Protein AF-A0AAV0HPE0-F1 (afdb_monomer)

Organism: NCBI:txid586396

Structure (mmCIF, N/CA/C/O backbone):
data_AF-A0AAV0HPE0-F1
#
_entry.id   AF-A0AAV0HPE0-F1
#
loop_
_atom_site.group_PDB
_atom_site.id
_atom_site.type_symbol
_atom_site.label_atom_id
_atom_site.label_alt_id
_atom_site.label_comp_id
_atom_site.label_asym_id
_atom_site.label_entity_id
_atom_site.label_seq_id
_atom_site.pdbx_PDB_ins_code
_atom_site.Cartn_x
_atom_site.Cartn_y
_atom_site.Cartn_z
_atom_site.occupancy
_atom_site.B_iso_or_equiv
_atom_site.auth_seq_id
_atom_site.auth_comp_id
_atom_site.auth_asym_id
_atom_site.auth_atom_id
_atom_site.pdbx_PDB_model_num
ATOM 1 N N . MET A 1 1 ? -5.221 1.339 -0.669 1.00 90.38 1 MET A N 1
ATOM 2 C CA . MET A 1 1 ? -6.546 0.698 -0.777 1.00 90.38 1 MET A CA 1
ATOM 3 C C . MET A 1 1 ? -6.687 -0.414 0.245 1.00 90.38 1 MET A C 1
ATOM 5 O O . MET A 1 1 ? -7.510 -0.239 1.117 1.00 90.38 1 MET A O 1
ATOM 9 N N . GLN A 1 2 ? -5.831 -1.441 0.242 1.00 93.94 2 GLN A N 1
ATOM 10 C CA . GLN A 1 2 ? -5.916 -2.566 1.194 1.00 93.94 2 GLN A CA 1
ATOM 11 C C . GLN A 1 2 ? -6.080 -2.185 2.677 1.00 93.94 2 GLN A C 1
ATOM 13 O O . GLN A 1 2 ? -6.946 -2.733 3.347 1.00 93.94 2 GLN A O 1
ATOM 18 N N . LEU A 1 3 ? -5.309 -1.205 3.166 1.00 92.88 3 LEU A N 1
ATOM 19 C CA . LEU A 1 3 ? -5.425 -0.709 4.545 1.00 92.88 3 LEU A CA 1
ATOM 20 C C . LEU A 1 3 ? -6.810 -0.126 4.851 1.00 92.88 3 LEU A C 1
ATOM 22 O O . LEU A 1 3 ? -7.419 -0.457 5.859 1.00 92.88 3 LEU A O 1
ATOM 26 N N . ILE A 1 4 ? -7.307 0.748 3.972 1.00 93.38 4 ILE A N 1
ATOM 27 C CA . ILE A 1 4 ? -8.572 1.461 4.193 1.00 93.38 4 ILE A CA 1
ATOM 28 C C . ILE A 1 4 ? -9.787 0.560 3.963 1.00 93.38 4 ILE A C 1
ATOM 30 O O . ILE A 1 4 ? -10.824 0.766 4.576 1.00 93.38 4 ILE A O 1
ATOM 34 N N . SER A 1 5 ? -9.654 -0.449 3.102 1.00 94.69 5 SER A N 1
ATOM 35 C CA . SER A 1 5 ? -10.712 -1.410 2.796 1.00 94.69 5 SER A CA 1
ATOM 36 C C . SER A 1 5 ? -10.720 -2.614 3.738 1.00 94.69 5 SER A C 1
ATOM 38 O O . SER A 1 5 ? -11.340 -3.609 3.406 1.00 94.69 5 SER A O 1
ATOM 40 N N . ASN A 1 6 ? -9.945 -2.593 4.827 1.00 94.31 6 ASN A N 1
ATOM 41 C CA . ASN A 1 6 ? -9.832 -3.708 5.770 1.00 94.31 6 ASN A CA 1
ATOM 42 C C . ASN A 1 6 ? -9.635 -5.085 5.097 1.00 94.31 6 ASN A C 1
ATOM 44 O O . ASN A 1 6 ? -10.418 -5.997 5.315 1.00 94.31 6 ASN A O 1
ATOM 48 N N . GLU A 1 7 ? -8.624 -5.229 4.231 1.00 92.00 7 GLU A N 1
ATOM 49 C CA . GLU A 1 7 ? -8.347 -6.472 3.477 1.00 92.00 7 GLU A CA 1
ATOM 50 C C . GLU A 1 7 ? -9.329 -6.866 2.356 1.00 92.00 7 GLU A C 1
ATOM 52 O O . GLU A 1 7 ? -9.017 -7.805 1.619 1.00 92.00 7 GLU A O 1
ATOM 57 N N . GLU A 1 8 ? -10.433 -6.142 2.130 1.00 92.00 8 GLU A N 1
ATOM 58 C CA . GLU A 1 8 ? -11.341 -6.439 1.005 1.00 92.00 8 GLU A CA 1
ATOM 59 C C . GLU A 1 8 ? -10.647 -6.301 -0.359 1.00 92.00 8 GLU A C 1
ATOM 61 O O . GLU A 1 8 ? -10.796 -7.145 -1.243 1.00 92.00 8 GLU A O 1
ATOM 66 N N . PHE A 1 9 ? -9.826 -5.261 -0.528 1.00 93.50 9 PHE A N 1
ATOM 67 C CA . PHE A 1 9 ? -8.949 -5.128 -1.685 1.00 93.50 9 PHE A CA 1
ATOM 68 C C . PHE A 1 9 ? -7.537 -5.588 -1.351 1.00 93.50 9 PHE A C 1
ATOM 70 O O . PHE A 1 9 ? -6.872 -5.014 -0.492 1.00 93.50 9 PHE A O 1
ATOM 77 N N . LYS A 1 10 ? -7.023 -6.559 -2.105 1.00 90.12 10 LYS A N 1
ATOM 78 C CA . LYS A 1 10 ? -5.641 -7.033 -1.974 1.00 90.12 10 LYS A CA 1
ATOM 79 C C . LYS A 1 10 ? -4.711 -6.259 -2.907 1.00 90.12 10 LYS A C 1
ATOM 81 O O . LYS A 1 10 ? -4.959 -6.148 -4.106 1.00 90.12 10 LYS A O 1
ATOM 86 N N . SER A 1 11 ? -3.615 -5.734 -2.367 1.00 89.62 11 SER A N 1
ATOM 87 C CA . SER A 1 11 ? -2.552 -5.105 -3.150 1.00 89.62 11 SER A CA 1
ATOM 88 C C . SER A 1 11 ? -1.621 -6.176 -3.712 1.00 89.62 11 SER A C 1
ATOM 90 O O . SER A 1 11 ? -0.807 -6.748 -2.991 1.00 89.62 11 SER A O 1
ATOM 92 N N . SER A 1 12 ? -1.710 -6.437 -5.013 1.00 87.06 12 SER A N 1
ATOM 93 C CA . SER A 1 12 ? -0.896 -7.466 -5.663 1.00 87.06 12 SER A CA 1
ATOM 94 C C . SER A 1 12 ? 0.551 -7.021 -5.892 1.00 87.06 12 SER A C 1
ATOM 96 O O . SER A 1 12 ? 0.825 -5.900 -6.336 1.00 87.06 12 SER A O 1
ATOM 98 N N . GLN A 1 13 ? 1.488 -7.941 -5.660 1.00 86.38 13 GLN A N 1
ATOM 99 C CA . GLN A 1 13 ? 2.871 -7.770 -6.093 1.00 86.38 13 GLN A CA 1
ATOM 100 C C . GLN A 1 13 ? 2.956 -7.912 -7.615 1.00 86.38 13 GLN A C 1
ATOM 102 O O . GLN A 1 13 ? 2.378 -8.822 -8.204 1.00 86.38 13 GLN A O 1
ATOM 107 N N . HIS A 1 14 ? 3.692 -7.012 -8.259 1.00 87.00 14 HIS A N 1
ATOM 108 C CA . HIS A 1 14 ? 3.920 -7.045 -9.698 1.00 87.00 14 HIS A CA 1
ATOM 109 C C . HIS A 1 14 ? 5.401 -6.818 -9.992 1.00 87.00 14 HIS A C 1
ATOM 111 O O . HIS A 1 14 ? 6.074 -6.032 -9.328 1.00 87.00 14 HIS A O 1
ATOM 117 N N . ARG A 1 15 ? 5.914 -7.511 -11.012 1.00 88.81 15 ARG A N 1
ATOM 118 C CA . ARG A 1 15 ? 7.293 -7.382 -11.488 1.00 88.81 15 ARG A CA 1
ATOM 119 C C . ARG A 1 15 ? 7.302 -7.287 -13.004 1.00 88.81 15 ARG A C 1
ATOM 121 O O . ARG A 1 15 ? 6.573 -8.005 -13.686 1.00 88.81 15 ARG A O 1
ATOM 128 N N . VAL A 1 16 ? 8.175 -6.440 -13.534 1.00 90.00 16 VAL A N 1
ATOM 129 C CA . VAL A 1 16 ? 8.466 -6.394 -14.966 1.00 90.00 16 VAL A CA 1
ATOM 130 C C . VAL A 1 16 ? 9.650 -7.305 -15.256 1.00 90.00 16 VAL A C 1
ATOM 132 O O . VAL A 1 16 ? 10.745 -7.088 -14.749 1.00 90.00 16 VAL A O 1
ATOM 135 N N . VAL A 1 17 ? 9.422 -8.331 -16.075 1.00 91.12 17 VAL A N 1
ATOM 136 C CA . VAL A 1 17 ? 10.504 -9.161 -16.613 1.00 91.12 17 VAL A CA 1
ATOM 137 C C . VAL A 1 17 ? 11.128 -8.423 -17.806 1.00 91.12 17 VAL A C 1
ATOM 139 O O . VAL A 1 17 ? 10.380 -8.002 -18.701 1.00 91.12 17 VAL A O 1
ATOM 142 N N . PRO A 1 18 ? 12.458 -8.218 -17.825 1.00 89.56 18 PRO A N 1
ATOM 143 C CA . PRO A 1 18 ? 13.131 -7.573 -18.944 1.00 89.56 18 PRO A CA 1
ATOM 144 C C . PRO A 1 18 ? 13.086 -8.467 -20.189 1.00 89.56 18 PRO A C 1
ATOM 146 O O . PRO A 1 18 ? 13.143 -9.692 -20.094 1.00 89.56 18 PRO A O 1
ATOM 149 N N . LYS A 1 19 ? 12.988 -7.850 -21.371 1.00 89.75 19 LYS A N 1
ATOM 150 C CA . LYS A 1 19 ? 13.161 -8.561 -22.644 1.00 89.75 19 LYS A CA 1
ATOM 151 C C . LYS A 1 19 ? 14.649 -8.677 -22.967 1.00 89.75 19 LYS A C 1
ATOM 153 O O . LYS A 1 19 ? 15.402 -7.744 -22.709 1.00 89.75 19 LYS A O 1
ATOM 158 N N . SER A 1 20 ? 15.051 -9.795 -23.569 1.00 90.75 20 SER A N 1
ATOM 159 C CA . SER A 1 20 ? 16.415 -9.992 -24.077 1.00 90.75 20 SER A CA 1
ATOM 160 C C . SER A 1 20 ? 16.698 -9.192 -25.353 1.00 90.75 20 SER A C 1
ATOM 162 O O . SER A 1 20 ? 17.850 -8.881 -25.632 1.00 90.75 20 SER A O 1
ATOM 164 N N . ILE A 1 21 ? 15.660 -8.852 -26.127 1.00 93.75 21 ILE A N 1
ATOM 165 C CA . ILE A 1 21 ? 15.763 -8.133 -27.402 1.00 93.75 21 ILE A CA 1
ATOM 166 C C . ILE A 1 21 ? 14.684 -7.043 -27.464 1.00 93.75 21 ILE A C 1
ATOM 168 O O . ILE A 1 21 ? 13.499 -7.320 -27.258 1.00 93.75 21 ILE A O 1
ATOM 172 N N . GLY A 1 22 ? 15.101 -5.822 -27.811 1.00 92.38 22 GLY A N 1
ATOM 173 C CA . GLY A 1 22 ? 14.228 -4.679 -28.097 1.00 92.38 22 GLY A CA 1
ATOM 174 C C . GLY A 1 22 ? 13.670 -3.954 -26.858 1.00 92.38 22 GLY A C 1
ATOM 175 O O . GLY A 1 22 ? 13.519 -4.554 -25.790 1.00 92.38 22 GLY A O 1
ATOM 176 N N . PRO A 1 23 ? 13.345 -2.650 -26.973 1.00 92.62 23 PRO A N 1
ATOM 177 C CA . PRO A 1 23 ? 12.828 -1.867 -25.855 1.00 92.62 23 PRO A CA 1
ATOM 178 C C . PRO A 1 23 ? 11.379 -2.241 -25.500 1.00 92.62 23 PRO A C 1
ATOM 180 O O . PRO A 1 23 ? 10.565 -2.578 -26.363 1.00 92.62 23 PRO A O 1
ATOM 183 N N . ARG A 1 24 ? 11.030 -2.120 -24.213 1.00 92.88 24 ARG A N 1
ATOM 184 C CA . ARG A 1 24 ? 9.644 -2.128 -23.719 1.00 92.88 24 ARG A CA 1
ATOM 185 C C . ARG A 1 24 ? 9.351 -0.772 -23.084 1.00 92.88 24 ARG A C 1
ATOM 187 O O . ARG A 1 24 ? 10.024 -0.396 -22.132 1.00 92.88 24 ARG A O 1
ATOM 194 N N . ILE A 1 25 ? 8.330 -0.078 -23.581 1.00 92.56 25 ILE A N 1
ATOM 195 C CA . ILE A 1 25 ? 7.877 1.210 -23.043 1.00 92.56 25 ILE A CA 1
ATOM 196 C C . ILE A 1 25 ? 6.510 1.001 -22.393 1.00 92.56 25 ILE A C 1
ATOM 198 O O . ILE A 1 25 ? 5.630 0.365 -22.972 1.00 92.56 25 ILE A O 1
ATOM 202 N N . SER A 1 26 ? 6.339 1.510 -21.177 1.00 93.50 26 SER A N 1
ATOM 203 C CA . SER A 1 26 ? 5.071 1.489 -20.446 1.00 93.50 26 SER A CA 1
ATOM 204 C C . SER A 1 26 ? 4.925 2.761 -19.624 1.00 93.50 26 SER A C 1
ATOM 206 O O . SER A 1 26 ? 5.912 3.248 -19.078 1.00 93.50 26 SER A O 1
ATOM 208 N N . ILE A 1 27 ? 3.695 3.255 -19.497 1.00 94.94 27 ILE A N 1
ATOM 209 C CA . ILE A 1 27 ? 3.353 4.418 -18.675 1.00 94.94 27 ILE A CA 1
ATOM 210 C C . ILE A 1 27 ? 2.438 3.932 -17.553 1.00 94.94 27 ILE A C 1
ATOM 212 O O . ILE A 1 27 ? 1.445 3.256 -17.814 1.00 94.94 27 ILE A O 1
ATOM 216 N N . ALA A 1 28 ? 2.780 4.265 -16.311 1.00 92.62 28 ALA A N 1
ATOM 217 C CA . ALA A 1 28 ? 1.952 3.990 -15.144 1.00 92.62 28 ALA A CA 1
ATOM 218 C C . ALA A 1 28 ? 1.405 5.304 -14.574 1.00 92.62 28 ALA A C 1
ATOM 220 O O . ALA A 1 28 ? 2.121 6.303 -14.510 1.00 92.62 28 ALA A O 1
ATOM 221 N N . CYS A 1 29 ? 0.146 5.289 -14.136 1.00 93.12 29 CYS A N 1
ATOM 222 C CA . CYS A 1 29 ? -0.488 6.396 -13.429 1.00 93.12 29 CYS A CA 1
ATOM 223 C C . CYS A 1 29 ? -0.823 5.947 -12.003 1.00 93.12 29 CYS A C 1
ATOM 225 O O . CYS A 1 29 ? -1.481 4.926 -11.813 1.00 93.12 29 CYS A O 1
ATOM 227 N N . PHE A 1 30 ? -0.366 6.702 -11.003 1.00 87.06 30 PHE A N 1
ATOM 228 C CA . PHE A 1 30 ? -0.594 6.394 -9.593 1.00 87.06 30 PHE A CA 1
ATOM 229 C C . PHE A 1 30 ? -1.526 7.432 -8.976 1.00 87.06 30 PHE A C 1
ATOM 231 O O . PHE A 1 30 ? -1.150 8.592 -8.805 1.00 87.06 30 PHE A O 1
ATOM 238 N N . LEU A 1 31 ? -2.728 7.004 -8.595 1.00 87.06 31 LEU A N 1
ATOM 239 C CA . LEU A 1 31 ? -3.695 7.852 -7.907 1.00 87.06 31 LEU A CA 1
ATOM 240 C C . LEU A 1 31 ? -3.436 7.800 -6.403 1.00 87.06 31 LEU A C 1
ATOM 242 O O . LEU A 1 31 ? -3.591 6.760 -5.763 1.00 87.06 31 LEU A O 1
ATOM 246 N N . ARG A 1 32 ? -3.018 8.932 -5.834 1.00 78.69 32 ARG A N 1
ATOM 247 C CA . ARG A 1 32 ? -2.832 9.087 -4.391 1.00 78.69 32 ARG A CA 1
ATOM 248 C C . ARG A 1 32 ? -3.394 10.435 -3.941 1.00 78.69 32 ARG A C 1
ATOM 250 O O . ARG A 1 32 ? -3.174 11.429 -4.625 1.00 78.69 32 ARG A O 1
ATOM 257 N N . PRO A 1 33 ? -4.028 10.512 -2.764 1.00 68.75 33 PRO A N 1
ATOM 258 C CA . PRO A 1 33 ? -4.546 11.762 -2.193 1.00 68.75 33 PRO A CA 1
ATOM 259 C C . PRO A 1 33 ? -3.445 12.722 -1.684 1.00 68.75 33 PRO 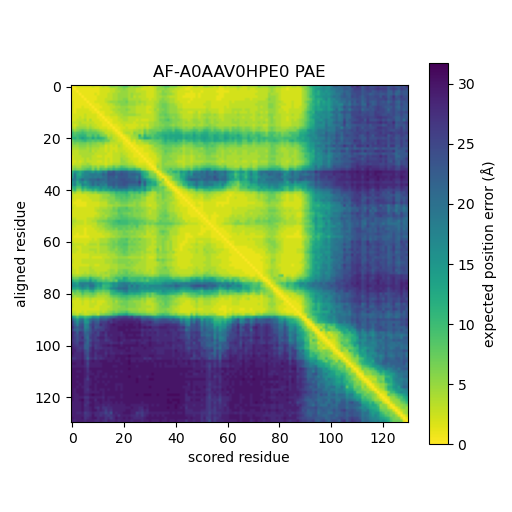A C 1
ATOM 261 O O . PRO A 1 33 ? -3.711 13.597 -0.868 1.00 68.75 33 PRO A O 1
ATOM 264 N N . GLN A 1 34 ? -2.184 12.548 -2.086 1.00 67.31 34 GLN A N 1
ATOM 265 C CA . GLN A 1 34 ? -1.033 13.208 -1.471 1.00 67.31 34 GLN A CA 1
ATOM 266 C C . GLN A 1 34 ? -0.790 14.617 -2.043 1.00 67.31 34 GLN A C 1
ATOM 268 O O . GLN A 1 34 ? -0.393 14.760 -3.196 1.00 67.31 34 GLN A O 1
ATOM 273 N N . ARG A 1 35 ? -0.913 15.639 -1.185 1.00 59.47 35 ARG A N 1
ATOM 274 C CA . ARG A 1 35 ? -0.158 16.901 -1.247 1.00 59.47 35 ARG A CA 1
ATOM 275 C C . ARG A 1 35 ? 0.508 17.098 0.119 1.00 59.47 35 ARG A C 1
ATOM 277 O O . ARG A 1 35 ? -0.177 17.289 1.119 1.00 59.47 35 ARG A O 1
ATOM 284 N N . LEU A 1 36 ? 1.832 16.951 0.195 1.00 62.09 36 LEU A N 1
ATOM 285 C CA . LEU A 1 36 ? 2.596 17.357 1.385 1.00 62.09 36 LEU A CA 1
ATOM 286 C C . LEU A 1 36 ? 2.926 18.853 1.226 1.00 62.09 36 LEU A C 1
ATOM 288 O O . LEU A 1 36 ? 3.291 19.235 0.113 1.00 62.09 36 LEU A O 1
ATOM 292 N N . PRO A 1 37 ? 2.802 19.698 2.272 1.00 60.41 37 PRO A N 1
ATOM 293 C CA . PRO A 1 37 ? 2.672 19.370 3.701 1.00 60.41 37 PRO A CA 1
ATOM 294 C C . PRO A 1 37 ? 1.232 19.226 4.233 1.00 60.41 37 PRO A C 1
ATOM 296 O O . PRO A 1 37 ? 1.043 18.760 5.357 1.00 60.41 37 PRO A O 1
ATOM 299 N N . GLU A 1 38 ? 0.232 19.581 3.429 1.00 62.62 38 GLU A N 1
ATOM 300 C CA . GLU A 1 38 ? -1.172 19.767 3.832 1.00 62.62 38 GLU A CA 1
ATOM 301 C C . GLU A 1 38 ? -1.831 18.505 4.420 1.00 62.62 38 GLU A C 1
ATOM 303 O O . GLU A 1 38 ? -2.576 18.584 5.391 1.00 62.62 38 GLU A O 1
ATOM 308 N N . ASN A 1 39 ? -1.481 17.319 3.911 1.00 62.22 39 ASN A N 1
ATOM 309 C CA . ASN A 1 39 ? -2.103 16.054 4.329 1.00 62.22 39 ASN A CA 1
ATOM 310 C C . ASN A 1 39 ? -1.287 15.265 5.370 1.00 62.22 39 ASN A C 1
ATOM 312 O O . ASN A 1 39 ? -1.520 14.071 5.552 1.00 62.22 39 ASN A O 1
ATOM 316 N N . SER A 1 40 ? -0.319 15.900 6.041 1.00 67.38 40 SER A N 1
ATOM 317 C CA . SER A 1 40 ? 0.536 15.237 7.043 1.00 67.38 40 SER A CA 1
ATOM 318 C C . SER A 1 40 ? -0.207 14.830 8.322 1.00 67.38 40 SER A C 1
ATOM 320 O O . SER A 1 40 ? 0.169 13.837 8.940 1.00 67.38 40 SER A O 1
ATOM 322 N N . SER A 1 41 ? -1.281 15.540 8.683 1.00 74.50 41 SER A N 1
ATOM 323 C CA . SER A 1 41 ? -2.149 15.225 9.827 1.00 74.50 41 SER A CA 1
ATOM 324 C C . SER A 1 41 ? -3.223 14.181 9.517 1.00 74.50 41 SER A C 1
ATOM 326 O O . SER A 1 41 ? -3.928 13.736 10.421 1.00 74.50 41 SER A O 1
ATOM 328 N N . ARG A 1 42 ? -3.384 13.786 8.246 1.00 83.69 42 ARG A N 1
ATOM 329 C CA . ARG A 1 42 ? -4.427 12.840 7.857 1.00 83.69 42 ARG A CA 1
ATOM 330 C C . ARG A 1 42 ? -4.077 11.447 8.367 1.00 83.69 42 ARG A C 1
ATOM 332 O O . ARG A 1 42 ? -3.030 10.900 8.025 1.00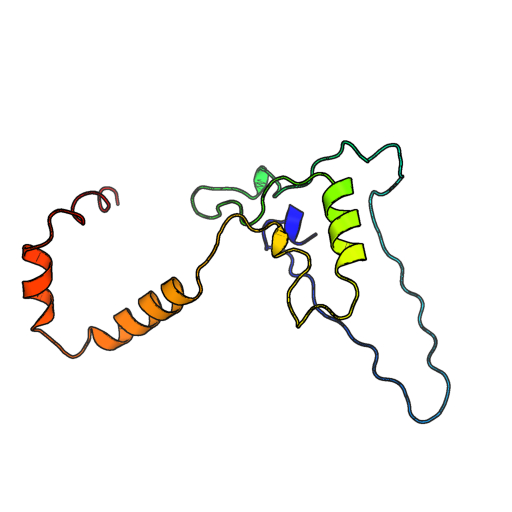 83.69 42 ARG A O 1
ATOM 339 N N . VAL A 1 43 ? -4.983 10.873 9.146 1.00 89.31 43 VAL A N 1
ATOM 340 C CA . VAL A 1 43 ? -4.885 9.509 9.668 1.00 89.31 43 VAL A CA 1
ATOM 341 C C . VAL A 1 43 ? -5.640 8.564 8.737 1.00 89.31 43 VAL A C 1
ATOM 343 O O . VAL A 1 43 ? -6.742 8.882 8.286 1.00 89.31 43 VAL A O 1
ATOM 346 N N . TYR A 1 44 ? -5.031 7.424 8.421 1.00 89.75 44 TYR A N 1
ATOM 347 C CA . TYR A 1 44 ? -5.655 6.317 7.704 1.00 89.75 44 TYR A CA 1
ATOM 348 C C . TYR A 1 44 ? -5.822 5.122 8.618 1.00 89.75 44 TYR A C 1
ATOM 350 O O . TYR A 1 44 ? -4.913 4.755 9.348 1.00 89.75 44 TYR A O 1
ATOM 358 N N . GLY A 1 45 ? -6.971 4.483 8.501 1.00 92.56 45 GLY A N 1
ATOM 359 C CA . GLY A 1 45 ? -7.285 3.206 9.111 1.00 92.56 45 GLY A CA 1
ATOM 360 C C . GLY A 1 45 ? -8.357 2.514 8.276 1.00 92.56 45 GLY A C 1
ATOM 361 O O . GLY A 1 45 ? -8.811 3.088 7.274 1.00 92.56 45 GLY A O 1
ATOM 362 N N . PRO A 1 46 ? -8.757 1.301 8.671 1.00 95.31 46 PRO A N 1
ATOM 363 C CA . PRO A 1 46 ? -9.934 0.646 8.124 1.00 95.31 46 PRO A CA 1
ATOM 364 C C . PRO A 1 46 ? -11.153 1.581 8.169 1.00 95.31 46 PRO A C 1
ATOM 366 O O . PRO A 1 46 ? -11.379 2.275 9.164 1.00 95.31 46 PRO A O 1
ATOM 369 N N . LEU A 1 47 ? -11.926 1.643 7.081 1.00 94.75 47 LEU A N 1
ATOM 370 C CA . LEU A 1 47 ? -13.167 2.416 7.055 1.00 94.75 47 LEU A CA 1
ATOM 371 C C . LEU A 1 47 ? -14.125 1.867 8.110 1.00 94.75 47 LEU A C 1
ATOM 373 O O . LEU A 1 47 ? -14.403 0.675 8.124 1.00 94.75 47 LEU A O 1
ATOM 377 N N . LYS A 1 48 ? -14.680 2.752 8.944 1.00 93.00 48 LYS A N 1
ATOM 378 C CA . LYS A 1 48 ? -15.601 2.372 10.028 1.00 93.00 48 LYS A CA 1
ATOM 379 C C . LYS A 1 48 ? -16.821 1.592 9.534 1.00 93.00 48 LYS A C 1
ATOM 381 O O . LYS A 1 48 ? -17.321 0.744 10.250 1.00 93.00 48 LYS A O 1
ATOM 386 N N . GLU A 1 49 ? -17.262 1.868 8.310 1.00 95.00 49 GLU A N 1
ATOM 387 C CA . GLU A 1 49 ? -18.383 1.189 7.648 1.00 95.00 49 GLU A CA 1
ATOM 388 C C . GLU A 1 49 ? -18.087 -0.279 7.295 1.00 95.00 49 GLU A C 1
ATOM 390 O O . GLU A 1 49 ? -19.016 -1.048 7.087 1.00 95.00 49 GLU A O 1
ATOM 395 N N . LEU A 1 50 ? -16.807 -0.664 7.228 1.00 93.25 50 LEU A N 1
ATOM 396 C CA . LEU A 1 50 ? -16.355 -2.021 6.904 1.00 93.25 50 LEU A CA 1
ATOM 397 C C . LEU A 1 50 ? -15.951 -2.824 8.150 1.00 93.25 50 LEU A C 1
ATOM 399 O O . LEU A 1 50 ? -15.522 -3.970 8.022 1.00 93.25 50 LEU A O 1
ATOM 403 N N . ILE A 1 51 ? -16.038 -2.225 9.342 1.00 93.00 51 ILE A N 1
ATOM 404 C CA . ILE A 1 51 ? -15.692 -2.869 10.611 1.00 93.00 51 ILE A CA 1
ATOM 405 C C . ILE A 1 51 ? -16.979 -3.370 11.273 1.00 93.00 51 ILE A C 1
ATOM 407 O O . ILE A 1 51 ? -17.917 -2.597 11.468 1.00 93.00 51 ILE A O 1
ATOM 411 N N . SER A 1 52 ? -16.996 -4.641 11.666 1.00 91.94 52 SER A N 1
ATOM 412 C CA . SER A 1 52 ? -18.058 -5.240 12.485 1.00 91.94 52 SER A CA 1
ATOM 413 C C . SER A 1 52 ? -17.466 -6.220 13.499 1.00 91.94 52 SER A C 1
ATOM 415 O O . SER A 1 52 ? -16.256 -6.456 13.501 1.00 91.94 52 SER A O 1
ATOM 417 N N . ASP A 1 53 ? -18.307 -6.803 14.353 1.00 89.25 53 ASP A N 1
ATOM 418 C CA . ASP A 1 53 ? -17.875 -7.833 15.304 1.00 89.25 53 ASP A CA 1
ATOM 419 C C . ASP A 1 53 ? -17.346 -9.086 14.574 1.00 89.25 53 ASP A C 1
ATOM 421 O O . ASP A 1 53 ? -16.396 -9.725 15.025 1.00 89.25 53 ASP A O 1
ATOM 425 N N . GLU A 1 54 ? -17.902 -9.396 13.401 1.00 89.56 54 GLU A N 1
ATOM 426 C CA . GLU A 1 54 ? -17.473 -10.494 12.528 1.00 89.56 54 GLU A CA 1
ATOM 427 C C . GLU A 1 54 ? -16.282 -10.120 11.630 1.00 89.56 54 GLU A C 1
ATOM 429 O O . GLU A 1 54 ? -15.546 -11.006 11.192 1.00 89.56 54 GLU A O 1
ATOM 434 N N . ASN A 1 55 ? -16.077 -8.826 11.354 1.00 87.31 55 ASN A N 1
ATOM 435 C CA . ASN A 1 55 ? -14.953 -8.308 10.571 1.00 87.31 55 ASN A CA 1
ATOM 436 C C . ASN A 1 55 ? -14.172 -7.243 11.361 1.00 87.31 55 ASN A C 1
ATOM 438 O O . ASN A 1 55 ? -14.302 -6.041 11.089 1.00 87.31 55 ASN A O 1
ATOM 442 N N . PRO A 1 56 ? -13.363 -7.658 12.353 1.00 91.44 56 PRO A N 1
ATOM 443 C CA . PRO A 1 56 ? -12.602 -6.729 13.173 1.00 91.44 56 PRO A CA 1
ATOM 444 C C . PRO A 1 56 ? -11.546 -5.975 12.344 1.00 91.44 56 PRO A C 1
ATOM 446 O O . PRO A 1 56 ? -11.147 -6.411 11.258 1.00 91.44 56 PRO A O 1
ATOM 449 N N . PRO A 1 57 ? -11.046 -4.831 12.841 1.00 93.00 57 PRO A N 1
ATOM 450 C CA . PRO A 1 57 ? -10.007 -4.085 12.147 1.00 93.00 57 PRO A CA 1
ATOM 451 C C . PRO A 1 57 ? -8.713 -4.904 12.072 1.00 93.00 57 PRO A C 1
ATOM 453 O O . PRO A 1 57 ? -8.183 -5.342 13.092 1.00 93.00 57 PRO A O 1
ATOM 456 N N . VAL A 1 58 ? -8.171 -5.067 10.864 1.00 93.75 58 VAL A N 1
ATOM 457 C CA . VAL A 1 58 ? -6.886 -5.747 10.622 1.00 93.75 58 VAL A CA 1
ATOM 458 C C . VAL A 1 58 ? -5.707 -4.793 10.821 1.00 93.75 58 VAL A C 1
ATOM 460 O O . VAL A 1 58 ? -4.626 -5.214 11.233 1.00 93.75 58 VAL A O 1
ATOM 463 N N . TYR A 1 59 ? -5.920 -3.497 10.583 1.00 94.00 59 TYR A N 1
ATOM 464 C CA . TYR A 1 59 ? -4.893 -2.457 10.628 1.00 94.00 59 TYR A CA 1
ATOM 465 C C . TYR A 1 59 ? -5.177 -1.399 11.692 1.00 94.00 59 TYR A C 1
ATOM 467 O O . TYR A 1 59 ? -6.327 -1.006 11.889 1.00 94.00 59 TYR A O 1
ATOM 475 N N . ARG A 1 60 ? -4.121 -0.888 12.338 1.00 93.00 60 ARG A N 1
ATOM 476 C CA . ARG A 1 60 ? -4.221 0.282 13.219 1.00 93.00 60 ARG A CA 1
ATOM 477 C C . ARG A 1 60 ? -4.388 1.564 12.418 1.00 93.00 60 ARG A C 1
ATOM 479 O O . ARG A 1 60 ? -3.865 1.710 11.310 1.00 93.00 60 ARG A O 1
ATOM 486 N N . GLU A 1 61 ? -5.031 2.537 13.045 1.00 93.56 61 GLU A N 1
ATOM 487 C CA . GLU A 1 61 ? -4.984 3.916 12.580 1.00 93.56 61 GLU A CA 1
ATOM 488 C C . GLU A 1 61 ? -3.536 4.430 12.578 1.00 93.56 61 GLU A C 1
ATOM 490 O O . GLU A 1 61 ? -2.801 4.286 13.553 1.00 93.56 61 GLU A O 1
ATOM 495 N N . THR A 1 62 ? -3.113 4.994 11.451 1.00 90.69 62 THR A N 1
ATOM 496 C CA . THR A 1 62 ? -1.731 5.391 11.173 1.00 90.69 62 THR A CA 1
ATOM 497 C C . THR A 1 62 ? -1.721 6.743 10.471 1.00 90.69 62 THR A C 1
ATOM 499 O O . THR A 1 62 ? -2.497 6.978 9.540 1.00 90.69 62 THR A O 1
ATOM 502 N N . ALA A 1 63 ? -0.824 7.646 10.866 1.00 89.69 63 ALA A N 1
ATOM 503 C CA . ALA A 1 63 ? -0.655 8.909 10.156 1.00 89.69 63 ALA A CA 1
ATOM 504 C C . ALA A 1 63 ? -0.114 8.670 8.734 1.00 89.69 63 ALA A C 1
ATOM 506 O O . ALA A 1 63 ? 0.815 7.889 8.526 1.00 89.69 63 ALA A O 1
ATOM 507 N N . LEU A 1 64 ? -0.630 9.396 7.739 1.00 85.25 64 LEU A N 1
ATOM 508 C CA . LEU A 1 64 ? -0.162 9.277 6.353 1.00 85.25 64 LEU A CA 1
ATOM 509 C C . LEU A 1 64 ? 1.350 9.522 6.238 1.00 85.25 64 LEU A C 1
ATOM 511 O O . LEU A 1 64 ? 2.027 8.863 5.450 1.00 85.25 64 LEU A O 1
ATOM 515 N N . LYS A 1 65 ? 1.881 10.454 7.036 1.00 86.56 65 LYS A N 1
ATOM 516 C CA . LYS A 1 65 ? 3.317 10.731 7.108 1.00 86.56 65 LYS A CA 1
ATOM 517 C C . LYS A 1 65 ? 4.113 9.494 7.545 1.00 86.56 65 LYS A C 1
ATOM 519 O O . LYS A 1 65 ? 5.036 9.109 6.837 1.00 86.56 65 LYS A O 1
ATOM 524 N N . GLU A 1 66 ? 3.708 8.853 8.641 1.00 88.62 66 GLU A N 1
ATOM 525 C CA . GLU A 1 66 ? 4.348 7.640 9.176 1.00 88.62 66 GLU A CA 1
ATOM 526 C C . GLU A 1 66 ? 4.323 6.503 8.148 1.00 88.62 66 GLU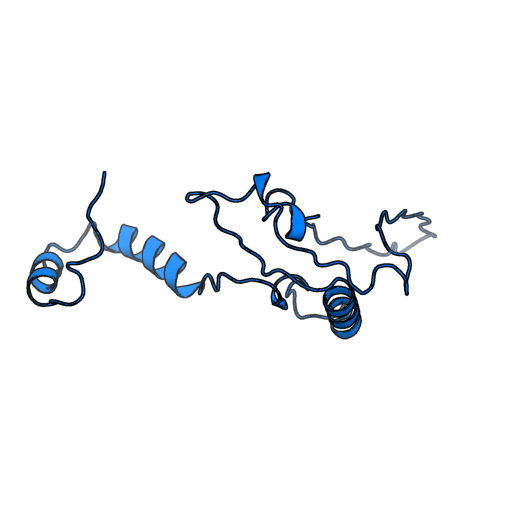 A C 1
ATOM 528 O O . GLU A 1 66 ? 5.349 5.879 7.879 1.00 88.62 66 GLU A O 1
ATOM 533 N N . PHE A 1 67 ? 3.173 6.287 7.498 1.00 88.50 67 PHE A N 1
ATOM 534 C CA . PHE A 1 67 ? 3.043 5.281 6.443 1.00 88.50 67 PHE A CA 1
ATOM 535 C C . PHE A 1 67 ? 4.029 5.519 5.292 1.00 88.50 67 PHE A C 1
ATOM 537 O O . PHE A 1 67 ? 4.688 4.588 4.830 1.00 88.50 67 PHE A O 1
ATOM 544 N N . ILE A 1 68 ? 4.1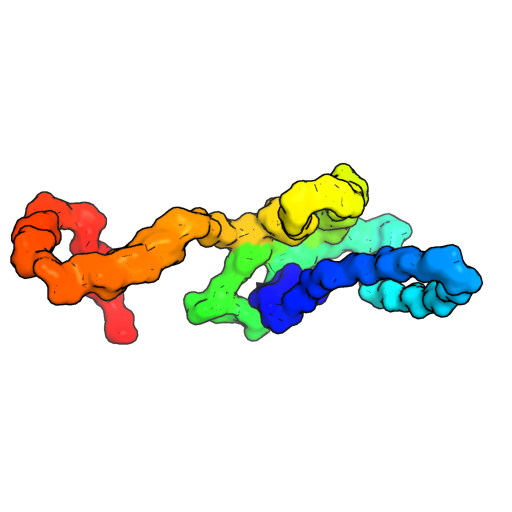40 6.764 4.819 1.00 86.88 68 ILE A N 1
ATOM 545 C CA . ILE A 1 68 ? 5.020 7.125 3.703 1.00 86.88 68 ILE A CA 1
ATOM 546 C C . ILE A 1 68 ? 6.493 6.967 4.089 1.00 86.88 68 ILE A C 1
ATOM 548 O O . ILE A 1 68 ? 7.267 6.410 3.307 1.00 86.88 68 ILE A O 1
ATOM 552 N N . GLU A 1 69 ? 6.877 7.443 5.273 1.00 88.75 69 GLU A N 1
ATOM 553 C CA . GLU A 1 69 ? 8.244 7.327 5.788 1.00 88.75 69 GLU A CA 1
ATOM 554 C C . GLU A 1 69 ? 8.650 5.857 5.922 1.00 88.75 69 GLU A C 1
ATOM 556 O O . GLU A 1 69 ? 9.690 5.461 5.393 1.00 88.75 69 GLU A O 1
ATOM 561 N N . HIS A 1 70 ? 7.789 5.024 6.515 1.00 89.56 70 HIS A N 1
ATOM 562 C CA . HIS A 1 70 ? 8.019 3.585 6.619 1.00 89.56 70 HIS A CA 1
ATOM 563 C C . HIS A 1 70 ? 8.107 2.910 5.241 1.00 89.56 70 HIS A C 1
ATOM 565 O O . HIS A 1 70 ? 9.031 2.137 4.979 1.00 89.56 70 HIS A O 1
ATOM 571 N N . TYR A 1 71 ? 7.174 3.221 4.334 1.00 87.00 71 TYR A N 1
ATOM 572 C CA . TYR A 1 71 ? 7.131 2.640 2.991 1.00 87.00 71 TYR A CA 1
ATOM 573 C C . TYR A 1 71 ? 8.422 2.907 2.204 1.00 87.00 71 TYR A C 1
ATOM 575 O O . TYR A 1 71 ? 8.974 1.987 1.596 1.00 87.00 71 TYR A O 1
ATOM 583 N N . TYR A 1 72 ? 8.924 4.147 2.224 1.00 86.44 72 TYR A N 1
ATOM 584 C CA . TYR A 1 72 ? 10.171 4.489 1.536 1.00 86.44 72 TYR A CA 1
ATOM 585 C C . TYR A 1 72 ? 11.408 3.934 2.244 1.00 86.44 72 TYR A C 1
ATOM 587 O O . TYR A 1 72 ? 12.321 3.479 1.556 1.00 86.44 72 TYR A O 1
ATOM 595 N N . ALA A 1 73 ? 11.432 3.918 3.581 1.00 88.88 73 ALA A N 1
ATOM 596 C CA . ALA A 1 73 ? 12.539 3.345 4.348 1.00 88.88 73 ALA A CA 1
ATOM 597 C C . ALA A 1 73 ? 12.704 1.839 4.094 1.00 88.88 73 ALA A C 1
ATOM 599 O O . ALA A 1 73 ? 13.825 1.344 4.002 1.00 88.88 73 ALA A O 1
ATOM 600 N N . LYS A 1 74 ? 11.593 1.113 3.929 1.00 86.00 74 LYS A N 1
ATOM 601 C CA . LYS A 1 74 ? 11.602 -0.319 3.612 1.00 86.00 74 LYS A CA 1
ATOM 602 C C . LYS A 1 74 ? 12.167 -0.620 2.215 1.00 86.00 74 LYS A C 1
ATOM 604 O O . LYS A 1 74 ? 12.855 -1.624 2.029 1.00 86.00 74 LYS A O 1
ATOM 609 N N . GLY A 1 75 ? 11.860 0.219 1.224 1.00 80.56 75 GLY A N 1
ATOM 610 C CA . GLY A 1 75 ? 12.301 0.037 -0.161 1.00 80.56 75 GLY A CA 1
ATOM 611 C C . GLY A 1 75 ? 11.716 -1.200 -0.869 1.00 80.56 75 GLY A C 1
ATOM 612 O O . GLY A 1 75 ? 10.798 -1.863 -0.384 1.00 80.56 75 GLY A O 1
ATOM 613 N N . LEU A 1 76 ? 12.248 -1.503 -2.061 1.00 71.88 76 LEU A N 1
ATOM 614 C CA . LEU A 1 76 ? 11.795 -2.618 -2.915 1.00 71.88 76 LEU A CA 1
ATOM 615 C C . LEU A 1 76 ? 12.342 -3.992 -2.486 1.00 71.88 76 LEU A C 1
ATOM 617 O O . LEU A 1 76 ? 11.832 -5.012 -2.938 1.00 71.88 76 LEU A O 1
ATOM 621 N N . ASN A 1 77 ? 13.358 -4.017 -1.617 1.00 63.84 77 ASN A N 1
ATOM 622 C CA . ASN A 1 77 ? 14.115 -5.219 -1.250 1.00 63.84 77 ASN A CA 1
ATOM 623 C C . ASN A 1 77 ? 13.689 -5.827 0.095 1.00 63.84 77 ASN A C 1
ATOM 625 O O . ASN A 1 77 ? 14.390 -6.688 0.617 1.00 63.84 77 ASN A O 1
ATOM 629 N N . GLY A 1 78 ? 12.570 -5.389 0.684 1.00 61.50 78 GLY A N 1
ATOM 630 C CA . GLY A 1 78 ? 12.034 -6.059 1.870 1.00 61.50 78 GLY A CA 1
ATOM 631 C C . GLY A 1 78 ? 11.781 -7.531 1.546 1.00 61.50 78 GLY A C 1
ATOM 632 O O . GLY A 1 78 ? 11.242 -7.802 0.479 1.00 61.50 78 GLY A O 1
ATOM 633 N N . ASN A 1 79 ? 12.199 -8.440 2.432 1.00 64.62 79 ASN A N 1
ATOM 634 C CA . ASN A 1 79 ? 12.256 -9.909 2.305 1.00 64.62 79 ASN A CA 1
ATOM 635 C C . ASN A 1 79 ? 10.914 -10.616 1.957 1.00 64.62 79 ASN A C 1
ATOM 637 O O . ASN A 1 79 ? 10.527 -11.573 2.614 1.00 64.62 79 ASN A O 1
ATOM 641 N N . GLY A 1 80 ? 10.141 -10.129 0.985 1.00 68.25 80 GLY A N 1
ATOM 642 C CA . GLY A 1 80 ? 8.759 -10.526 0.692 1.00 68.25 80 GLY A CA 1
ATOM 643 C C . GLY A 1 80 ? 7.701 -9.891 1.606 1.00 68.25 80 GLY A C 1
ATOM 644 O O . GLY A 1 80 ? 6.541 -9.808 1.211 1.00 68.25 80 GLY A O 1
ATOM 645 N N . ILE A 1 81 ? 8.108 -9.391 2.776 1.00 74.38 81 ILE A N 1
ATOM 646 C CA . ILE A 1 81 ? 7.258 -8.787 3.819 1.00 74.38 81 ILE A CA 1
ATOM 647 C C . ILE A 1 81 ? 6.535 -7.561 3.256 1.00 74.38 81 ILE A C 1
ATOM 649 O O . ILE A 1 81 ? 7.149 -6.778 2.530 1.00 74.38 81 ILE A O 1
ATOM 653 N N . SER A 1 82 ? 5.251 -7.362 3.559 1.00 83.62 82 SER A N 1
ATOM 654 C CA . SER A 1 82 ? 4.481 -6.201 3.078 1.00 83.62 82 SER A CA 1
ATOM 655 C C . SER A 1 82 ? 4.823 -4.935 3.871 1.00 83.62 82 SER A C 1
ATOM 657 O O . SER A 1 82 ? 5.155 -4.996 5.044 1.00 83.62 82 SER A O 1
ATOM 659 N N . ALA A 1 83 ? 4.735 -3.747 3.253 1.00 87.00 83 ALA A N 1
ATOM 660 C CA . ALA A 1 83 ? 4.875 -2.491 4.013 1.00 87.00 83 ALA A CA 1
ATOM 661 C C . ALA A 1 83 ? 3.689 -2.267 4.970 1.00 87.00 83 ALA A C 1
ATOM 663 O O . ALA A 1 83 ? 3.779 -1.474 5.898 1.00 87.00 83 ALA A O 1
ATOM 664 N N . LEU A 1 84 ? 2.576 -2.959 4.717 1.00 89.56 84 LEU A N 1
ATOM 665 C CA . LEU A 1 84 ? 1.369 -2.900 5.531 1.00 89.56 84 LEU A CA 1
ATOM 666 C C . LEU A 1 84 ? 1.486 -3.700 6.830 1.00 89.56 84 LEU A C 1
ATOM 668 O O . LEU A 1 84 ? 0.791 -3.394 7.788 1.00 89.56 84 LEU A O 1
ATOM 672 N N . GLU A 1 85 ? 2.391 -4.675 6.880 1.00 88.38 85 GLU A N 1
ATOM 673 C CA . GLU A 1 85 ? 2.543 -5.598 8.008 1.00 88.38 85 GLU A CA 1
ATOM 674 C C . GLU A 1 85 ? 2.957 -4.881 9.297 1.00 88.38 85 GLU A C 1
ATOM 676 O O . GLU A 1 85 ? 2.500 -5.224 10.381 1.00 88.38 85 GLU A O 1
ATOM 681 N N . HIS A 1 86 ? 3.724 -3.793 9.171 1.00 89.50 86 HIS A N 1
ATOM 682 C CA . HIS A 1 86 ? 4.082 -2.917 10.289 1.00 89.50 86 HIS A CA 1
ATOM 683 C C . HIS A 1 86 ? 2.869 -2.265 10.981 1.00 89.50 86 HIS A C 1
ATOM 685 O O . HIS A 1 86 ? 2.971 -1.813 12.123 1.00 89.50 86 HIS A O 1
ATOM 691 N N . PHE A 1 87 ? 1.726 -2.205 10.294 1.00 92.44 87 PHE A N 1
ATOM 692 C CA . PHE A 1 87 ? 0.512 -1.540 10.757 1.00 92.44 87 PHE A CA 1
ATOM 693 C C . PHE A 1 87 ? -0.600 -2.519 11.154 1.00 92.44 87 PHE A C 1
ATOM 695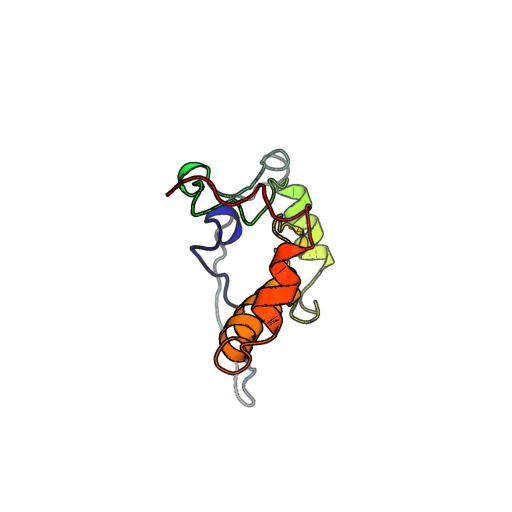 O O . PHE A 1 87 ? -1.679 -2.066 11.534 1.00 92.44 87 PHE A O 1
ATOM 702 N N . CYS A 1 88 ? -0.383 -3.834 11.076 1.00 91.06 88 CYS A N 1
ATOM 703 C CA . CYS A 1 88 ? -1.379 -4.813 11.514 1.00 91.06 88 CYS A CA 1
ATOM 704 C C . CYS A 1 88 ? -1.601 -4.739 13.038 1.00 91.06 88 CYS A C 1
ATOM 706 O O . CYS A 1 88 ? -0.651 -4.594 13.806 1.00 91.06 88 CYS A O 1
ATOM 708 N N . VAL A 1 89 ? -2.859 -4.840 13.478 1.00 84.69 89 V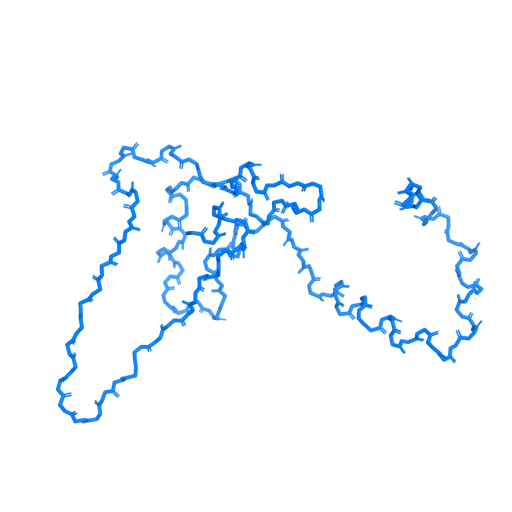AL A N 1
ATOM 709 C CA . VAL A 1 89 ? -3.246 -4.980 14.904 1.00 84.69 89 VAL A CA 1
ATOM 710 C C . VAL A 1 89 ? -3.424 -6.431 15.307 1.00 84.69 89 VAL A C 1
ATOM 712 O O . VAL A 1 89 ? -3.156 -6.792 16.451 1.00 84.69 89 VAL A O 1
ATOM 715 N N . LEU A 1 90 ? -3.856 -7.264 14.365 1.00 65.25 90 LEU A N 1
ATOM 716 C CA . LEU A 1 90 ? -3.952 -8.695 14.568 1.00 65.25 90 LEU A CA 1
ATOM 717 C C . LEU A 1 90 ? -2.594 -9.299 14.220 1.00 65.25 90 LEU A C 1
ATOM 719 O O . LEU A 1 90 ? -2.281 -9.522 13.051 1.00 65.25 90 LEU A O 1
ATOM 723 N N . PHE A 1 91 ? -1.795 -9.593 15.246 1.00 48.69 91 PHE A N 1
ATOM 724 C CA . PHE A 1 91 ? -0.887 -10.728 15.158 1.00 48.69 91 PHE A CA 1
ATOM 725 C C . PHE A 1 91 ? -1.788 -11.958 15.073 1.00 48.69 91 PHE A C 1
ATOM 727 O O . PHE A 1 91 ? -2.140 -12.571 16.079 1.00 48.69 91 PHE A O 1
ATOM 734 N N . LEU A 1 92 ? -2.227 -12.298 13.863 1.00 46.62 92 LEU A N 1
ATOM 735 C CA . LEU A 1 92 ? -2.479 -13.696 13.571 1.00 46.62 92 LEU A CA 1
ATOM 736 C C . LEU A 1 92 ? -1.105 -14.346 13.682 1.00 46.62 92 L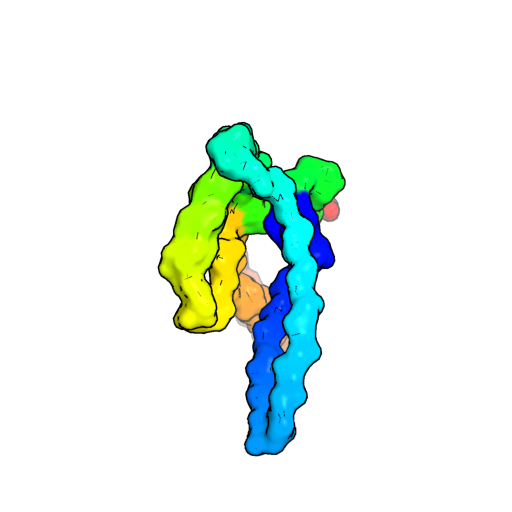EU A C 1
ATOM 738 O O . LEU A 1 92 ? -0.364 -14.423 12.705 1.00 46.62 92 LEU A O 1
ATOM 742 N N . ASP A 1 93 ? -0.728 -14.718 14.905 1.00 39.41 93 ASP A N 1
ATOM 743 C CA . ASP A 1 93 ? 0.356 -15.654 15.112 1.00 39.41 93 ASP A CA 1
ATOM 744 C C . ASP A 1 93 ? -0.013 -16.857 14.246 1.00 39.41 93 ASP A C 1
ATOM 746 O O . ASP A 1 93 ? -0.997 -17.549 14.515 1.00 39.41 93 ASP A O 1
ATOM 750 N N . CYS A 1 94 ? 0.721 -17.076 13.152 1.00 45.03 94 CYS A N 1
ATOM 751 C CA . CYS A 1 94 ? 0.467 -18.192 12.239 1.00 45.03 94 CYS A CA 1
ATOM 752 C C . CYS A 1 94 ? 0.435 -19.542 12.982 1.00 45.03 94 CYS A C 1
ATOM 754 O O . CYS A 1 94 ? -0.189 -20.488 12.514 1.00 45.03 94 CYS A O 1
ATOM 756 N N . THR A 1 95 ? 1.011 -19.606 14.188 1.00 46.38 95 THR A N 1
ATOM 757 C CA . THR A 1 95 ? 0.923 -20.752 15.096 1.00 46.38 95 THR A CA 1
ATOM 758 C C . THR A 1 95 ? -0.505 -21.076 15.540 1.00 46.38 95 THR A C 1
ATOM 760 O O . THR A 1 95 ? -0.792 -22.244 15.752 1.00 46.38 95 THR A O 1
ATOM 763 N N . MET A 1 96 ? -1.416 -20.105 15.654 1.00 43.66 96 MET A N 1
ATOM 764 C CA . MET A 1 96 ? -2.804 -20.324 16.094 1.00 43.66 96 MET A CA 1
ATOM 765 C C . MET A 1 96 ? -3.675 -20.957 15.001 1.00 43.66 96 MET A C 1
ATOM 767 O O . MET A 1 96 ? -4.516 -21.804 15.301 1.00 43.66 96 MET A O 1
ATOM 771 N N . ILE A 1 97 ? -3.456 -20.590 13.733 1.00 53.88 97 ILE A N 1
ATOM 772 C CA . ILE A 1 97 ? -4.154 -21.203 12.591 1.00 53.88 97 ILE A CA 1
ATOM 773 C C . ILE A 1 97 ? -3.588 -22.600 12.319 1.00 53.88 97 ILE A C 1
ATOM 775 O O . ILE A 1 97 ? -4.370 -23.533 12.142 1.00 53.88 97 ILE A O 1
ATOM 779 N N . ASP A 1 98 ? -2.263 -22.777 12.373 1.00 51.56 98 ASP A N 1
ATOM 780 C CA . ASP A 1 98 ? -1.656 -24.110 12.290 1.00 51.56 98 ASP A CA 1
ATOM 781 C C . ASP A 1 98 ? -2.131 -25.008 13.441 1.00 51.56 98 ASP A C 1
ATOM 783 O O . ASP A 1 98 ? -2.368 -26.195 13.227 1.00 51.56 98 ASP A O 1
ATOM 787 N N . TRP A 1 99 ? -2.335 -24.465 14.647 1.00 44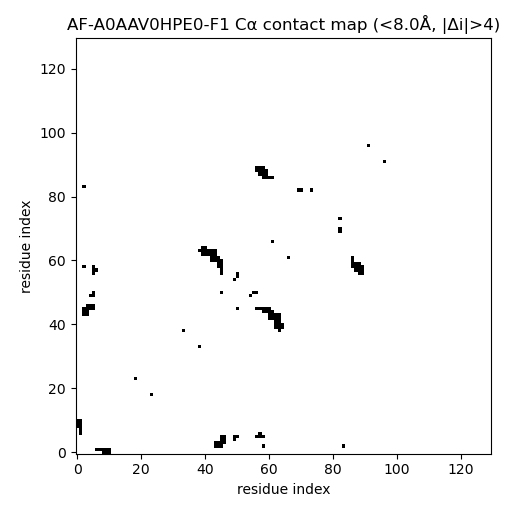.59 99 TRP A N 1
ATOM 788 C CA . TRP A 1 99 ? -2.895 -25.220 15.769 1.00 44.59 99 TRP A CA 1
ATOM 789 C C . TRP A 1 99 ? -4.354 -25.609 15.518 1.00 44.59 99 TRP A C 1
ATOM 791 O O . TRP A 1 99 ? -4.675 -26.782 15.619 1.00 44.59 99 TRP A O 1
ATOM 801 N N . LEU A 1 100 ? -5.222 -24.679 15.104 1.00 53.69 100 LEU A N 1
ATOM 802 C CA . LEU A 1 100 ? -6.641 -24.954 14.821 1.00 53.69 100 LEU A CA 1
ATOM 803 C C . LEU A 1 100 ? -6.858 -25.952 13.674 1.00 53.69 100 LEU A C 1
ATOM 805 O O . LEU A 1 100 ? -7.736 -26.811 13.763 1.00 53.69 100 LEU A O 1
ATOM 809 N N . VAL A 1 101 ? -6.067 -25.852 12.604 1.00 58.28 101 VAL A N 1
ATOM 810 C CA . VAL A 1 101 ? -6.167 -26.758 11.451 1.00 58.28 101 VAL A CA 1
ATOM 811 C C . VAL A 1 101 ? -5.603 -28.140 11.786 1.00 58.28 101 VAL A C 1
ATOM 813 O O . VAL A 1 101 ? -6.183 -29.144 11.373 1.00 58.28 101 VAL A O 1
ATOM 816 N N . ASN A 1 102 ? -4.525 -28.222 1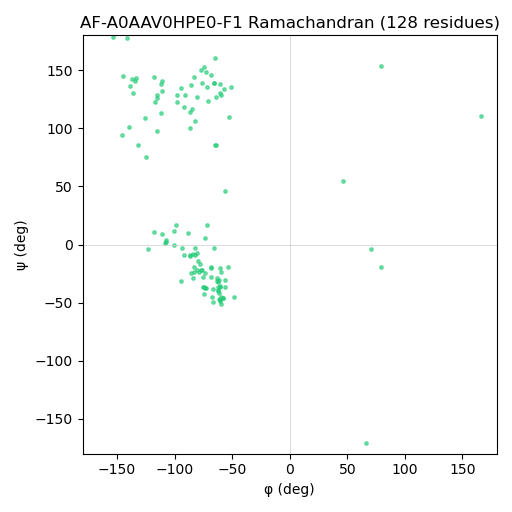2.574 1.00 54.53 102 ASN A N 1
ATOM 817 C CA . ASN A 1 102 ? -3.995 -29.513 13.010 1.00 54.53 102 ASN A CA 1
ATOM 818 C C . ASN A 1 102 ? -4.867 -30.163 14.099 1.00 54.53 102 ASN A C 1
ATOM 820 O O . ASN A 1 102 ? -5.068 -31.373 14.041 1.00 54.53 102 ASN A O 1
ATOM 824 N N . ASP A 1 103 ? -5.458 -29.411 15.033 1.00 55.44 103 ASP A N 1
ATOM 825 C CA . ASP A 1 103 ? -6.322 -29.983 16.081 1.00 55.44 103 ASP A CA 1
ATOM 826 C C . ASP A 1 103 ? -7.561 -30.660 15.474 1.00 55.44 103 ASP A C 1
ATOM 828 O O . ASP A 1 103 ? -7.930 -31.756 15.885 1.00 55.44 103 ASP A O 1
ATOM 832 N N . ALA A 1 104 ? -8.162 -30.082 14.429 1.00 47.94 104 ALA A N 1
ATOM 833 C CA . ALA A 1 104 ? -9.304 -30.694 13.744 1.00 47.94 104 ALA A CA 1
ATOM 834 C C . ALA A 1 104 ? -8.967 -32.048 13.082 1.00 47.94 104 ALA A C 1
ATOM 836 O O . ALA A 1 104 ? -9.833 -32.914 12.992 1.00 47.94 104 ALA A O 1
ATOM 837 N N . LEU A 1 105 ? -7.712 -32.255 12.668 1.00 49.41 105 LEU A N 1
ATOM 838 C CA . LEU A 1 105 ? -7.224 -33.518 12.098 1.00 49.41 105 LEU A CA 1
ATOM 839 C C . LEU A 1 105 ? -6.770 -34.529 13.166 1.00 49.41 105 LEU A C 1
ATOM 841 O O . LEU A 1 105 ? -6.812 -35.733 12.919 1.00 49.41 105 LEU A O 1
ATOM 845 N N . TYR A 1 106 ? -6.374 -34.076 14.360 1.00 49.09 106 TYR A N 1
ATOM 846 C CA . TYR A 1 106 ? -5.958 -34.951 15.468 1.00 49.09 106 TYR A CA 1
ATOM 847 C C . TYR A 1 106 ? -7.120 -35.447 16.350 1.00 49.09 106 TYR A C 1
ATOM 849 O O . TYR A 1 106 ? -6.925 -36.345 17.171 1.00 49.09 106 TYR A O 1
ATOM 857 N N . MET A 1 107 ? -8.333 -34.916 16.177 1.00 40.59 107 MET A N 1
ATOM 858 C CA . MET A 1 107 ? -9.494 -35.247 17.020 1.00 40.59 107 MET A CA 1
ATOM 859 C C . MET A 1 107 ? -10.295 -36.479 16.570 1.00 40.59 107 MET A C 1
ATOM 861 O O . MET A 1 107 ? -11.142 -36.943 17.330 1.00 40.59 107 MET A O 1
ATOM 865 N N . GLU A 1 108 ? -10.037 -37.056 15.390 1.00 48.72 108 GLU A N 1
ATOM 866 C CA . GLU A 1 108 ? -10.772 -38.252 14.930 1.00 48.72 108 GLU A CA 1
ATOM 867 C C . GLU A 1 108 ? -10.242 -39.583 15.490 1.00 48.72 108 GLU A C 1
ATOM 869 O O . GLU A 1 108 ? -10.909 -40.606 15.344 1.00 48.72 108 GLU A O 1
ATOM 874 N N . HIS A 1 109 ? -9.089 -39.605 16.172 1.00 50.09 109 HIS A N 1
ATOM 875 C CA . HIS A 1 109 ? -8.432 -40.875 16.511 1.00 50.09 109 HIS A CA 1
ATOM 876 C C . HIS A 1 109 ? -8.152 -41.162 17.988 1.00 50.09 109 HIS A C 1
ATOM 878 O O . HIS A 1 109 ? -7.721 -42.279 18.278 1.00 50.09 109 HIS A O 1
ATOM 884 N N . ASP A 1 110 ? -8.427 -40.256 18.935 1.00 46.62 110 ASP A N 1
ATOM 885 C CA . ASP A 1 110 ? -8.045 -40.526 20.327 1.00 46.62 110 ASP A CA 1
ATOM 886 C C . ASP A 1 110 ? -9.070 -40.098 21.394 1.00 46.62 110 ASP A C 1
ATOM 888 O O . ASP A 1 110 ? -9.161 -38.949 21.828 1.00 46.62 110 ASP A O 1
ATOM 892 N N . HIS A 1 111 ? -9.815 -41.090 21.892 1.00 52.97 111 HIS A N 1
ATOM 893 C CA . HIS A 1 111 ? -10.762 -40.969 23.007 1.00 52.97 111 HIS A CA 1
ATOM 894 C C . HIS A 1 111 ? -10.099 -40.648 24.367 1.00 52.97 111 HIS A C 1
ATOM 896 O O . HIS A 1 111 ? -10.808 -40.464 25.364 1.00 52.97 111 HIS A O 1
ATOM 902 N N . SER A 1 112 ? -8.765 -40.573 24.452 1.00 53.41 112 SER A N 1
ATOM 903 C CA . SER A 1 112 ? -8.036 -40.330 25.705 1.00 53.41 112 SER A CA 1
ATOM 904 C C . SER A 1 112 ? -7.929 -38.849 26.115 1.00 53.41 112 SER A C 1
ATOM 906 O O . SER A 1 112 ? -7.777 -38.559 27.305 1.00 53.41 112 SER A O 1
ATOM 908 N N . ILE A 1 113 ? -8.112 -37.897 25.189 1.00 48.22 113 ILE A N 1
ATOM 909 C CA . ILE A 1 113 ? -7.929 -36.450 25.452 1.00 48.22 113 ILE A CA 1
ATOM 910 C C . ILE A 1 113 ? -9.133 -35.827 26.186 1.00 48.22 113 ILE A C 1
ATOM 912 O O . ILE A 1 113 ? -8.986 -34.866 26.947 1.00 48.22 113 ILE A O 1
ATOM 916 N N . LEU A 1 114 ? -10.325 -36.425 26.076 1.00 45.88 114 LEU A N 1
ATOM 917 C CA . LEU A 1 114 ? -11.540 -35.955 26.762 1.00 45.88 114 LEU A CA 1
ATOM 918 C C . LEU A 1 114 ? -11.407 -35.936 28.297 1.00 45.88 114 LEU A C 1
ATOM 920 O O . LEU A 1 114 ? -12.071 -35.137 28.958 1.00 45.88 114 LEU A O 1
ATOM 924 N N . LYS A 1 115 ? -10.508 -36.744 28.877 1.00 45.00 115 LYS A N 1
ATOM 925 C CA . LYS A 1 115 ? -10.246 -36.749 30.328 1.00 45.00 115 LYS A CA 1
ATOM 926 C C . LYS A 1 115 ? -9.310 -35.628 30.792 1.00 45.00 115 LYS A C 1
ATOM 928 O O . LYS A 1 115 ? -9.383 -35.238 31.954 1.00 45.00 115 LYS A O 1
ATOM 933 N N . ALA A 1 116 ? -8.492 -35.056 29.906 1.00 45.97 116 ALA A N 1
ATOM 934 C CA . ALA A 1 116 ? -7.606 -33.936 30.240 1.00 45.97 116 ALA A CA 1
ATOM 935 C C . ALA A 1 116 ? -8.346 -32.584 30.307 1.00 45.97 116 ALA A C 1
ATOM 937 O O . ALA A 1 116 ? -7.854 -31.631 30.909 1.00 45.97 116 ALA A O 1
ATOM 938 N N . ARG A 1 117 ? -9.560 -32.498 29.740 1.00 44.53 117 ARG A N 1
ATOM 939 C CA . ARG A 1 117 ? -10.395 -31.284 29.765 1.00 44.53 117 ARG A CA 1
ATOM 940 C C . ARG A 1 117 ? -11.091 -31.025 31.106 1.00 44.53 117 ARG A C 1
ATOM 942 O O . ARG A 1 117 ? -11.431 -29.881 31.385 1.00 44.53 117 ARG A O 1
ATOM 949 N N . GLN A 1 118 ? -11.280 -32.040 31.952 1.00 49.94 118 GLN A N 1
ATOM 950 C CA . GLN A 1 118 ? -11.977 -31.881 33.239 1.00 49.94 118 GLN A CA 1
ATOM 951 C C . GLN A 1 118 ? -11.106 -31.305 34.371 1.00 49.94 118 GLN A C 1
ATOM 953 O O . GLN A 1 118 ? -11.641 -30.978 35.426 1.00 49.94 118 GLN A O 1
ATOM 958 N N . SER A 1 119 ? -9.792 -31.139 34.181 1.00 47.19 119 SER A N 1
ATOM 959 C CA . SER A 1 119 ? -8.871 -30.722 35.252 1.00 47.19 119 SER A CA 1
ATOM 960 C C . SER A 1 119 ? -8.346 -29.287 35.141 1.00 47.19 119 SER A C 1
ATOM 962 O O . SER A 1 119 ? -7.548 -28.879 35.985 1.00 47.19 119 SER A O 1
ATOM 964 N N . ASN A 1 120 ? -8.773 -28.499 34.145 1.00 43.72 120 ASN A N 1
ATOM 965 C CA . ASN A 1 120 ? -8.190 -27.178 33.895 1.00 43.72 120 ASN A CA 1
ATOM 966 C C . ASN A 1 120 ? -9.197 -26.025 34.114 1.00 43.72 120 ASN A C 1
ATOM 968 O O . ASN A 1 120 ? -9.971 -25.701 33.212 1.00 43.72 120 ASN A O 1
ATOM 972 N N . PRO A 1 121 ? -9.189 -25.356 35.284 1.00 48.34 121 PRO A N 1
ATOM 973 C CA . PRO A 1 121 ? -10.169 -24.321 35.639 1.00 48.34 121 PRO A CA 1
ATOM 974 C C . PRO A 1 121 ? -9.984 -22.975 34.909 1.00 48.34 121 PRO A C 1
ATOM 976 O O . PRO A 1 121 ? -10.687 -22.017 35.216 1.00 48.34 121 PRO A O 1
ATOM 979 N N . LYS A 1 122 ? -9.050 -22.865 33.951 1.00 49.31 122 LYS A N 1
ATOM 980 C CA . LYS A 1 122 ? -8.805 -21.627 33.184 1.00 49.31 122 LYS A CA 1
ATOM 981 C C . LYS A 1 122 ? -9.566 -21.528 31.855 1.00 49.31 122 LYS A C 1
ATOM 983 O O . LYS A 1 122 ? -9.472 -20.498 31.199 1.00 49.31 122 LYS A O 1
ATOM 988 N N . LEU A 1 123 ? -10.324 -22.554 31.460 1.00 45.81 123 LEU A N 1
ATOM 989 C CA . LEU A 1 123 ? -11.036 -22.596 30.169 1.00 45.81 123 LEU A CA 1
ATOM 990 C C . LEU A 1 123 ? -12.562 -22.429 30.274 1.00 45.81 123 LEU A C 1
ATOM 992 O O . LEU A 1 123 ? -13.259 -22.485 29.267 1.00 45.81 123 LEU A O 1
ATOM 996 N N . THR A 1 124 ? -13.109 -22.189 31.464 1.00 39.22 124 THR A N 1
ATOM 997 C CA . THR A 1 124 ? -14.564 -22.190 31.695 1.00 39.22 124 THR A CA 1
ATOM 998 C C . THR A 1 124 ? -15.300 -20.899 31.329 1.00 39.22 124 THR A C 1
ATOM 1000 O O . THR A 1 124 ? -16.522 -20.877 31.421 1.00 39.22 124 THR A O 1
ATOM 1003 N N . ASN A 1 125 ? -14.619 -19.838 30.882 1.00 37.59 125 ASN A N 1
ATOM 1004 C CA . ASN A 1 125 ? -15.254 -18.518 30.735 1.00 37.59 125 ASN A CA 1
ATOM 1005 C C . ASN A 1 125 ? -15.462 -18.016 29.299 1.00 37.59 125 ASN A C 1
ATOM 1007 O O . ASN A 1 125 ? -15.859 -16.867 29.144 1.00 37.59 125 ASN A O 1
ATOM 1011 N N . PHE A 1 126 ? -15.244 -18.827 28.259 1.00 40.44 126 PHE A N 1
ATOM 1012 C CA . PHE A 1 126 ? -15.327 -18.325 26.875 1.00 40.44 126 PHE A CA 1
ATOM 1013 C C . PHE A 1 126 ? -16.398 -18.939 25.974 1.00 40.44 126 PHE A C 1
ATOM 1015 O O . PHE A 1 126 ? -16.415 -18.653 24.784 1.00 40.44 126 PHE A O 1
ATOM 1022 N N . ILE A 1 127 ? -17.342 -19.718 26.510 1.00 38.44 127 ILE A N 1
ATOM 1023 C CA . ILE A 1 127 ? -18.496 -20.160 25.713 1.00 38.44 127 ILE A CA 1
ATOM 1024 C C . ILE A 1 127 ? -19.783 -19.920 26.496 1.00 38.44 127 ILE A C 1
ATOM 1026 O O . ILE A 1 127 ? -20.314 -20.793 27.181 1.00 38.44 127 ILE A O 1
ATOM 1030 N N . ARG A 1 128 ? -20.291 -18.695 26.374 1.00 30.98 128 ARG A N 1
ATOM 1031 C CA . ARG A 1 128 ? -21.715 -18.403 26.511 1.00 30.98 128 ARG A CA 1
ATOM 1032 C C . ARG A 1 128 ? -22.060 -17.271 25.550 1.00 30.98 128 ARG A C 1
ATOM 1034 O O . ARG A 1 128 ? -21.893 -16.110 25.897 1.00 30.98 128 ARG A O 1
ATOM 1041 N N . LEU A 1 129 ? -22.514 -17.634 24.356 1.00 30.66 129 LEU A N 1
ATOM 1042 C CA . LEU A 1 129 ? -23.809 -17.251 23.783 1.00 30.66 129 LEU A CA 1
ATOM 1043 C C . LEU A 1 129 ? -23.810 -17.581 22.283 1.00 30.66 129 LEU A C 1
ATOM 1045 O O . LEU A 1 129 ? -23.095 -16.949 21.520 1.00 30.66 129 LEU A O 1
ATOM 1049 N N . ASN A 1 130 ? -24.635 -18.591 21.982 1.00 32.69 130 ASN A N 1
ATOM 1050 C CA . ASN A 1 130 ? -25.342 -18.944 20.744 1.00 32.69 130 ASN A CA 1
ATOM 1051 C C . ASN A 1 130 ? -24.591 -18.940 19.413 1.00 32.69 130 ASN A C 1
ATOM 1053 O O . ASN A 1 130 ? -24.432 -17.854 18.824 1.00 32.69 130 ASN A O 1
#

Solvent-accessible surface area (backbone atoms only — not comparable to full-atom values): 8747 Å² total; per-residue (Å²): 104,30,59,42,47,55,63,75,42,78,81,77,88,82,81,86,80,82,68,96,72,74,91,85,87,84,87,84,87,84,92,68,95,79,49,86,77,82,47,48,83,42,68,46,36,39,43,73,91,71,48,43,94,92,40,62,67,46,40,46,74,39,40,45,46,59,55,51,53,51,45,62,73,53,52,93,76,43,92,80,62,60,78,62,61,85,41,46,64,60,80,71,52,65,65,58,57,54,45,56,60,48,49,69,69,60,65,83,79,56,87,70,59,71,66,65,64,78,76,53,90,85,70,80,83,81,83,86,81,134

pLDDT: mean 73.64, std 20.45, range [30.66, 95.31]

Secondary structure (DSSP, 8-state):
-TTTTTTSS------PPPPSSS-------------TTTTTT-EE---GGG--SSS--SB--EEHHHHHHHHHHH-TTSSS--TTGGGBS----HHHHHHHHHHHHHTTS-TTGGGGGGG-TTSTTS----

Nearest PDB structures (foldseek):
  6tto-assembly1_A  TM=8.706E-01  e=7.024E-03  Datura metel
  8cve-assembly1_A  TM=8.388E-01  e=1.710E-02  Atropa belladonna
  8cv8-assembly1_A  TM=7.782E-01  e=1.392E-02  Atropa belladonna
  5o7y-assembly1_A  TM=7.339E-01  e=1.059E-02  Papaver somniferum
  8cvc-assembly1_A  TM=7.647E-01  e=1.831E-02  Atropa belladonna

Sequence (130 aa):
MQLISNEEFKSSQHRVVPKSIGPRISIACFLRPQRLPENSSRVYGPLKELISDENPPVYRETALKEFIEHYYAKGLNGNGISALEHFCVLFLDCTMIDWLVNDALYMEHDHSILKARQSNPKLTNFIRLN

Radius of gyration: 22.45 Å; Cα contacts (8 Å, |Δi|>4): 79; chains: 1; bounding box: 42×61×64 Å

Mean predicted aligned error: 14.58 Å

Foldseek 3Di:
DCFQQQNPDDDDDDDDDDDPDDDDDDDDDDDDPDDPPVQQAPWGGHHPVNDDPVRHGQFDTDGPNRLVVQDVVCPPVNPPDDSRVVGTPDPPVVVVVVCVVVVVVVPPPDPPCVVVVVPDPPPPPPDDDD

InterPro domains:
  IPR027443 Isopenicillin N synthase-like superfamily [G3DSA:2.60.120.330] (1-87)